Protein AF-A0A945A927-F1 (afdb_monomer)

Foldseek 3Di:
DDDDDDAFDDDDDPLVVLLVVLVVQLVQLVVCVVVPNPCSVVSNVSSVVSNVVSVVVVVVVVVVCVVVVRHDPVNVVVVVVVVVVVVVVVVVVVVVVVVVVCCCLVPVLCLCQLPDVNVVVCVCVPPPVPRDSDDD

Secondary structure (DSSP, 8-state):
----PPPP-PPPPSHHHHHHHHHHHHHHHHHHHHTT-TTHHHHHHHHHHHHHHHHHHHHHHHHHHHHTT---HHHHHHHHHHHHHHHHHHHHHHHHHHHHHHHIIIIIHHHHTT-THHHHTTHHHHT-TT------

Nearest PDB structures (foldseek):
  8q1b-assembly1_c  TM=9.198E-01  e=1.289E-04  Schizosaccharomyces pombe
  2kw6-assembly1_A  TM=7.140E-01  e=5.004E+00  Homo sapiens
  7a0g-assembly1_JJJ  TM=6.771E-01  e=9.444E+00  Serratia marcescens

Solvent-accessible surface area (backbone atoms only — not comparable to full-atom values): 7530 Å² total; per-residue (Å²): 131,85,78,79,78,77,79,75,76,82,74,94,73,67,54,65,63,51,44,52,51,15,50,51,38,23,54,50,10,48,52,36,32,79,70,73,35,78,67,13,55,59,39,20,52,52,9,50,52,40,41,53,51,39,52,56,54,46,52,51,51,54,51,50,44,52,76,68,63,56,65,47,78,70,51,53,52,51,51,54,52,50,50,50,54,50,53,51,49,52,52,51,56,52,48,51,54,52,48,50,51,49,43,43,60,75,46,52,37,45,22,49,50,30,42,71,69,20,38,75,68,37,46,16,77,75,77,39,69,84,53,68,76,76,79,135

pLDDT: mean 88.9, std 12.0, range [37.47, 98.31]

Structure (mmCIF, N/CA/C/O backbone):
data_AF-A0A945A927-F1
#
_entry.i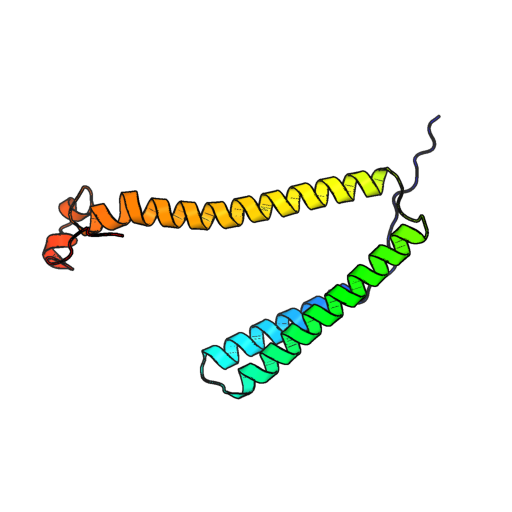d   AF-A0A945A927-F1
#
loop_
_atom_site.group_PDB
_atom_site.id
_atom_site.type_symbol
_atom_site.label_atom_id
_atom_site.label_alt_id
_atom_site.label_comp_id
_atom_site.label_asym_id
_atom_site.label_entity_id
_atom_site.label_seq_id
_atom_site.pdbx_PDB_ins_code
_atom_site.Cartn_x
_atom_site.Cartn_y
_atom_site.Cartn_z
_atom_site.occupancy
_atom_site.B_iso_or_equiv
_atom_site.auth_seq_id
_atom_site.auth_comp_id
_atom_site.auth_asym_id
_atom_site.auth_atom_id
_atom_site.pdbx_PDB_model_num
ATOM 1 N N . MET A 1 1 ? -18.514 24.048 32.286 1.00 37.47 1 MET A N 1
ATOM 2 C CA . MET A 1 1 ? -17.184 23.654 31.774 1.00 37.47 1 MET A CA 1
ATOM 3 C C . MET A 1 1 ? -17.371 22.349 31.024 1.00 37.47 1 MET A C 1
ATOM 5 O O . MET A 1 1 ? -17.888 21.418 31.624 1.00 37.47 1 MET A O 1
ATOM 9 N N . ALA A 1 2 ? -17.083 22.304 29.722 1.00 43.50 2 ALA A N 1
ATOM 10 C CA . ALA A 1 2 ? -17.173 21.060 28.959 1.00 43.50 2 ALA A CA 1
ATOM 11 C C . ALA A 1 2 ? -16.123 20.081 29.505 1.00 43.50 2 ALA A C 1
ATOM 13 O O . ALA A 1 2 ? -14.936 20.407 29.513 1.00 43.50 2 ALA A O 1
ATOM 14 N N . SER A 1 3 ? -16.553 18.927 30.016 1.00 47.16 3 SER A N 1
ATOM 15 C CA . SER A 1 3 ? -15.636 17.844 30.365 1.00 47.16 3 SER A CA 1
ATOM 16 C C . SER A 1 3 ? -14.929 17.405 29.084 1.00 47.16 3 SER A C 1
ATOM 18 O O . SER A 1 3 ? -15.586 16.978 28.136 1.00 47.16 3 SER A O 1
ATOM 20 N N . GLN A 1 4 ? -13.607 17.561 29.029 1.00 58.44 4 GLN A N 1
ATOM 21 C CA . GLN A 1 4 ? -12.789 17.006 27.952 1.00 58.44 4 GLN A CA 1
ATOM 22 C C . GLN A 1 4 ? -12.966 15.485 27.978 1.00 58.44 4 GLN A C 1
ATOM 24 O O . GLN A 1 4 ? -12.559 14.843 28.946 1.00 58.44 4 GLN A O 1
ATOM 29 N N . GLU A 1 5 ? -13.620 14.911 26.968 1.00 65.12 5 GLU A N 1
ATOM 30 C CA . GLU A 1 5 ? -13.667 13.455 26.848 1.00 65.12 5 GLU A CA 1
ATOM 31 C C . GLU A 1 5 ? -12.249 12.928 26.619 1.00 65.12 5 GLU A C 1
ATOM 33 O O . GLU A 1 5 ? -11.535 13.414 25.741 1.00 65.12 5 GLU A O 1
ATOM 38 N N . LEU A 1 6 ? -11.833 11.961 27.438 1.00 76.19 6 LEU A N 1
ATOM 39 C CA . LEU A 1 6 ? -10.523 11.326 27.336 1.00 76.19 6 LEU A CA 1
ATOM 40 C C . LEU A 1 6 ? -10.404 10.608 25.985 1.00 76.19 6 LEU A C 1
ATOM 42 O O . LEU A 1 6 ? -11.275 9.825 25.601 1.00 76.19 6 LEU A O 1
ATOM 46 N N . TYR A 1 7 ? -9.320 10.884 25.262 1.00 80.69 7 TYR A N 1
ATOM 47 C CA . TYR A 1 7 ? -9.001 10.185 24.023 1.00 80.69 7 TYR A CA 1
ATOM 48 C C . TYR A 1 7 ? -8.710 8.709 24.318 1.00 80.69 7 TYR A C 1
ATOM 50 O O . TYR A 1 7 ? -7.992 8.392 25.269 1.00 80.69 7 TYR A O 1
ATOM 58 N N . TYR A 1 8 ? -9.257 7.804 23.507 1.00 81.62 8 TYR A N 1
ATOM 59 C CA . TYR A 1 8 ? -9.047 6.374 23.700 1.00 81.62 8 TYR A CA 1
ATOM 60 C C . TYR A 1 8 ? -7.604 5.984 23.363 1.00 81.62 8 TYR A C 1
ATOM 62 O O . TYR A 1 8 ? -7.140 6.201 22.244 1.00 81.62 8 TYR A O 1
ATOM 70 N N . VAL A 1 9 ? -6.908 5.379 24.326 1.00 84.00 9 VAL A N 1
ATOM 71 C CA . VAL A 1 9 ? -5.582 4.784 24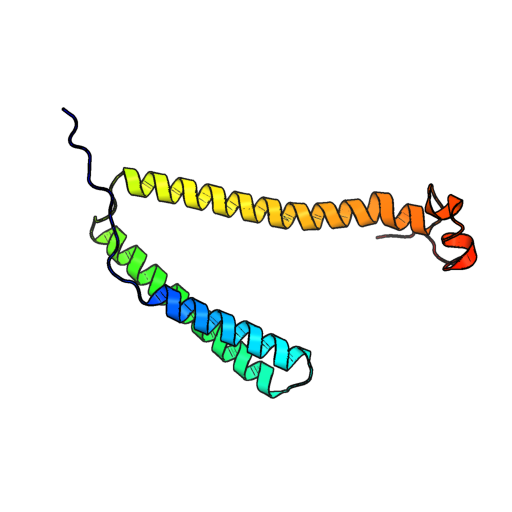.130 1.00 84.00 9 VAL A CA 1
ATOM 72 C C . VAL A 1 9 ? -5.749 3.262 24.116 1.00 84.00 9 VAL A C 1
ATOM 74 O O . VAL A 1 9 ? -6.188 2.704 25.123 1.00 84.00 9 VAL A O 1
ATOM 77 N N . PRO A 1 10 ? -5.449 2.587 22.993 1.00 81.88 10 PRO A N 1
ATOM 78 C CA . PRO A 1 10 ? -5.529 1.134 22.912 1.00 81.88 10 PRO A CA 1
ATOM 79 C C . PRO A 1 10 ? -4.507 0.441 23.816 1.00 81.88 10 PRO A C 1
ATOM 81 O O . PRO A 1 10 ? -3.404 0.945 24.038 1.00 81.88 10 PRO A O 1
ATOM 84 N N . ASP A 1 11 ? -4.861 -0.756 24.275 1.00 84.88 11 ASP A N 1
ATOM 85 C CA . ASP A 1 11 ? -3.929 -1.657 24.948 1.00 84.88 11 ASP A CA 1
ATOM 86 C C . ASP A 1 11 ? -2.904 -2.231 23.948 1.00 84.88 11 ASP A C 1
ATOM 88 O O . ASP A 1 11 ? -3.056 -2.131 22.726 1.00 84.88 11 ASP A O 1
ATOM 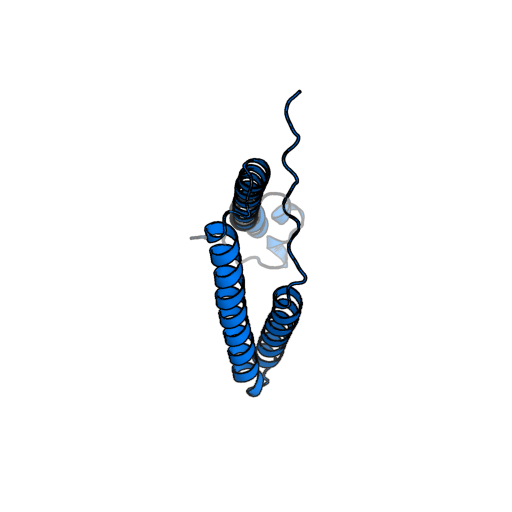92 N N . GLY A 1 12 ? -1.838 -2.855 24.456 1.00 88.25 12 GLY A N 1
ATOM 93 C CA . GLY A 1 12 ? -0.786 -3.434 23.618 1.00 88.25 12 GLY A CA 1
ATOM 94 C C . GLY A 1 12 ? -1.328 -4.435 22.588 1.00 88.25 12 GLY A C 1
ATOM 95 O O . GLY A 1 12 ? -1.910 -5.459 22.943 1.00 88.25 12 GLY A O 1
ATOM 96 N N . SER A 1 13 ? -1.093 -4.162 21.301 1.00 91.31 13 SER A N 1
ATOM 97 C CA . SER A 1 13 ? -1.522 -5.018 20.193 1.00 91.31 13 SER A CA 1
ATOM 98 C C . SER A 1 13 ? -0.368 -5.855 19.645 1.00 91.31 13 SER A C 1
ATOM 100 O O . SER A 1 13 ? 0.729 -5.357 19.397 1.00 91.31 13 SER A O 1
ATOM 102 N N . LYS A 1 14 ? -0.636 -7.140 19.400 1.00 94.19 14 LYS A N 1
ATOM 103 C CA . LYS A 1 14 ? 0.293 -8.076 18.740 1.00 94.19 14 LYS A CA 1
ATOM 104 C C . LYS A 1 14 ? 0.248 -7.998 17.210 1.00 94.19 14 LYS A C 1
ATOM 106 O O . LYS A 1 14 ? 1.109 -8.564 16.544 1.00 94.19 14 LYS A O 1
ATOM 111 N N . TRP A 1 15 ? -0.755 -7.338 16.634 1.00 96.00 15 TRP A N 1
ATOM 112 C CA . TRP A 1 15 ? -0.935 -7.300 15.181 1.00 96.00 15 TRP A CA 1
ATOM 113 C C . TRP A 1 15 ? 0.214 -6.617 14.424 1.00 96.00 15 TRP A C 1
ATOM 115 O O . TRP A 1 15 ? 0.606 -7.163 13.393 1.00 96.00 15 TRP A O 1
ATOM 125 N N . PRO A 1 16 ? 0.844 -5.534 14.931 1.00 95.75 16 PRO A N 1
ATOM 126 C CA . PRO A 1 16 ? 1.982 -4.911 14.257 1.00 95.75 16 PRO A CA 1
ATOM 127 C C . PRO A 1 16 ? 3.178 -5.849 14.047 1.00 95.75 16 PRO A C 1
ATOM 129 O O . PRO A 1 16 ? 3.739 -5.877 12.956 1.00 95.75 16 PRO A O 1
ATOM 132 N N . ILE A 1 17 ? 3.551 -6.669 15.041 1.00 96.38 17 ILE A N 1
ATOM 133 C CA . ILE A 1 17 ? 4.687 -7.595 14.876 1.00 96.38 17 ILE A CA 1
ATOM 134 C C . ILE A 1 17 ? 4.356 -8.724 13.892 1.00 96.38 17 ILE A C 1
ATOM 136 O O . ILE A 1 17 ? 5.198 -9.106 13.081 1.00 96.38 17 ILE A O 1
ATOM 140 N N . ILE A 1 18 ? 3.110 -9.212 13.907 1.00 96.94 18 ILE A N 1
ATOM 141 C CA . ILE A 1 18 ? 2.632 -10.209 12.942 1.00 96.94 18 ILE A CA 1
ATOM 142 C C . ILE A 1 18 ? 2.643 -9.616 11.528 1.00 96.94 18 ILE A C 1
ATOM 144 O O . ILE A 1 18 ? 3.082 -10.289 10.600 1.00 96.94 18 ILE A O 1
ATOM 148 N N . ALA A 1 19 ? 2.219 -8.359 11.362 1.00 97.12 19 ALA A N 1
ATOM 149 C CA . ALA A 1 19 ? 2.240 -7.661 10.080 1.00 97.12 19 ALA A CA 1
ATOM 150 C C . ALA A 1 19 ? 3.664 -7.553 9.521 1.00 97.12 19 ALA A C 1
ATOM 152 O O . ALA A 1 19 ? 3.887 -7.897 8.363 1.00 97.12 19 ALA A O 1
ATOM 153 N N . THR A 1 20 ? 4.638 -7.157 10.346 1.00 97.69 20 THR A N 1
ATOM 154 C CA . THR A 1 20 ? 6.046 -7.066 9.931 1.00 97.69 20 THR A CA 1
ATOM 155 C C . THR A 1 20 ? 6.587 -8.413 9.460 1.00 97.69 20 THR A C 1
ATOM 157 O O . THR A 1 20 ? 7.195 -8.483 8.394 1.00 97.69 20 THR A O 1
ATOM 160 N N . LEU A 1 21 ? 6.337 -9.492 10.210 1.00 97.94 21 LEU A N 1
ATOM 161 C CA . LEU A 1 21 ? 6.777 -10.835 9.820 1.00 97.94 21 LEU A CA 1
ATOM 162 C C . LEU A 1 21 ? 6.078 -11.309 8.540 1.00 97.94 21 LEU A C 1
ATOM 16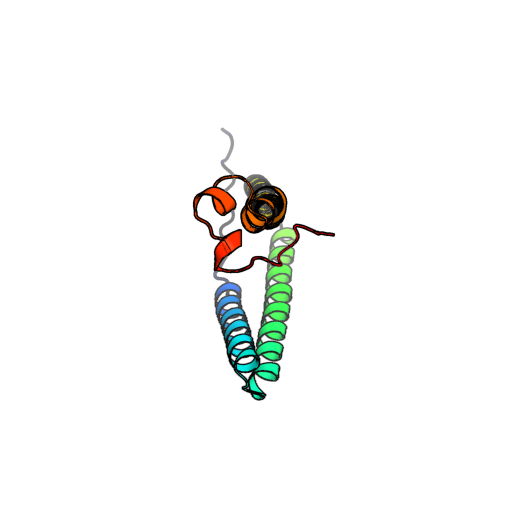4 O O . LEU A 1 21 ? 6.739 -11.811 7.638 1.00 97.94 21 LEU A O 1
ATOM 168 N N . ALA A 1 22 ? 4.766 -11.096 8.424 1.00 97.94 22 ALA A N 1
ATOM 169 C CA . ALA A 1 22 ? 3.989 -11.494 7.254 1.00 97.94 22 ALA A CA 1
ATOM 170 C C . ALA A 1 22 ? 4.448 -10.767 5.979 1.00 97.94 22 ALA A C 1
ATOM 172 O O . ALA A 1 22 ? 4.639 -11.397 4.934 1.00 97.94 22 ALA A O 1
ATOM 173 N N . LEU A 1 23 ? 4.682 -9.453 6.067 1.00 98.06 23 LEU A N 1
ATOM 174 C CA . LEU A 1 23 ? 5.211 -8.658 4.961 1.00 98.06 23 LEU A CA 1
ATOM 175 C C . LEU A 1 23 ? 6.637 -9.087 4.612 1.00 98.06 23 LEU A C 1
ATOM 177 O O . LEU A 1 23 ? 6.911 -9.352 3.444 1.00 98.06 23 LEU A O 1
ATOM 181 N N . PHE A 1 24 ? 7.522 -9.237 5.601 1.00 98.25 24 PHE A N 1
ATOM 182 C CA . PHE A 1 24 ? 8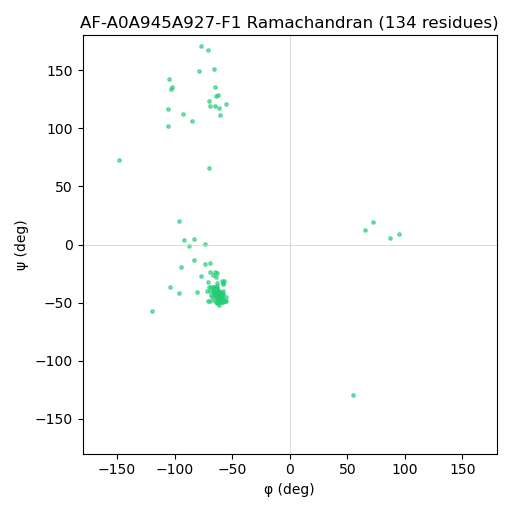.894 -9.693 5.372 1.00 98.25 24 PHE A CA 1
ATOM 183 C C . PHE A 1 24 ? 8.934 -11.048 4.658 1.00 98.25 24 PHE A C 1
ATOM 185 O O . PHE A 1 24 ? 9.618 -11.191 3.646 1.00 98.25 24 PHE A O 1
ATOM 192 N N . THR A 1 25 ? 8.160 -12.030 5.130 1.00 98.12 25 THR A N 1
ATOM 193 C CA . THR A 1 25 ? 8.070 -13.349 4.494 1.00 98.12 25 THR A CA 1
ATOM 194 C C . THR A 1 25 ? 7.509 -13.258 3.074 1.00 98.12 25 THR A C 1
ATOM 196 O O . THR A 1 25 ? 8.030 -13.922 2.181 1.00 98.12 25 THR A O 1
ATOM 199 N N . SER A 1 26 ? 6.507 -12.404 2.835 1.00 98.12 26 SER A N 1
ATOM 200 C CA . SER A 1 26 ? 5.947 -12.186 1.492 1.00 98.12 26 SER A CA 1
ATOM 201 C C . SER A 1 26 ? 6.996 -11.624 0.529 1.00 98.12 26 SER A C 1
ATOM 203 O O . SER A 1 26 ? 7.217 -12.188 -0.541 1.00 98.12 26 SER A O 1
ATOM 205 N N . PHE A 1 27 ? 7.694 -10.554 0.924 1.00 98.00 27 PHE A N 1
ATOM 206 C CA . PHE A 1 27 ? 8.741 -9.939 0.105 1.00 98.00 27 PHE A CA 1
ATOM 207 C C . PHE A 1 27 ? 9.916 -10.888 -0.134 1.00 98.00 27 PHE A C 1
ATOM 209 O O . PHE A 1 27 ? 10.386 -10.993 -1.265 1.00 98.00 27 PHE A O 1
ATOM 216 N N . LEU A 1 28 ? 10.351 -11.624 0.893 1.00 98.06 28 LEU A N 1
ATOM 217 C CA . LEU A 1 28 ? 11.406 -12.625 0.760 1.00 98.06 28 LEU A CA 1
ATOM 218 C C . LEU A 1 28 ? 11.003 -13.737 -0.217 1.00 98.06 28 LEU A C 1
ATOM 220 O O . LEU A 1 28 ? 11.781 -14.089 -1.099 1.00 98.06 28 LEU A O 1
ATOM 224 N N . GLY A 1 29 ? 9.783 -14.266 -0.094 1.00 97.88 29 GLY A N 1
ATOM 225 C CA . GLY A 1 29 ? 9.269 -15.297 -0.993 1.00 97.88 29 GLY A CA 1
ATOM 226 C C . GLY A 1 29 ? 9.186 -14.824 -2.442 1.00 97.88 29 GLY A C 1
ATOM 227 O O . GLY A 1 29 ? 9.646 -15.526 -3.342 1.00 97.88 29 GLY A O 1
ATOM 228 N N . GLY A 1 30 ? 8.674 -13.609 -2.662 1.00 98.00 30 GLY A N 1
ATOM 229 C CA . GLY A 1 30 ? 8.633 -12.980 -3.983 1.00 98.00 30 GLY A CA 1
ATOM 230 C C . GLY A 1 30 ? 10.028 -12.776 -4.573 1.00 98.00 30 GLY A C 1
ATOM 231 O O . GLY A 1 30 ? 10.272 -13.157 -5.715 1.00 98.00 30 GLY A O 1
ATOM 232 N N . ALA A 1 31 ? 10.970 -12.261 -3.778 1.00 98.12 31 ALA A N 1
ATOM 233 C CA . ALA A 1 31 ? 12.352 -12.076 -4.207 1.00 98.12 31 ALA A CA 1
ATOM 234 C C . ALA A 1 31 ? 13.006 -13.407 -4.605 1.00 98.12 31 ALA A C 1
ATOM 236 O O . ALA A 1 31 ? 13.565 -13.506 -5.693 1.00 98.12 31 ALA A O 1
ATOM 237 N N . VAL A 1 32 ? 12.898 -14.450 -3.776 1.00 98.06 32 VAL A N 1
ATOM 238 C CA . VAL A 1 32 ? 13.460 -15.776 -4.088 1.00 98.06 32 VAL A CA 1
ATOM 239 C C . VAL A 1 32 ? 12.819 -16.360 -5.345 1.00 98.06 32 VAL A C 1
ATOM 241 O O . VAL A 1 32 ? 13.528 -16.875 -6.207 1.00 98.06 32 VAL A O 1
ATOM 244 N N . TRP A 1 33 ? 11.496 -16.241 -5.485 1.00 98.19 33 TRP A N 1
ATOM 245 C CA . TRP A 1 33 ? 10.789 -16.777 -6.643 1.00 98.19 33 TRP A CA 1
ATOM 246 C C . TRP A 1 33 ? 11.208 -16.089 -7.946 1.00 98.19 33 TRP A C 1
ATOM 248 O O . TRP A 1 33 ? 11.571 -16.766 -8.909 1.00 98.19 33 TRP A O 1
ATOM 258 N N . PHE A 1 34 ? 11.214 -14.757 -7.981 1.00 97.12 34 PHE A N 1
ATOM 259 C CA . PHE A 1 34 ? 11.569 -14.008 -9.189 1.00 97.12 34 PHE A CA 1
ATOM 260 C C . PHE A 1 34 ? 13.056 -14.116 -9.555 1.00 97.12 34 PHE A C 1
ATOM 262 O O . PHE A 1 34 ? 13.410 -13.868 -10.703 1.00 97.12 34 PHE A O 1
ATOM 269 N N . ASN A 1 35 ? 13.908 -14.559 -8.624 1.00 97.50 35 ASN A N 1
ATOM 270 C CA . ASN A 1 35 ? 15.322 -14.859 -8.867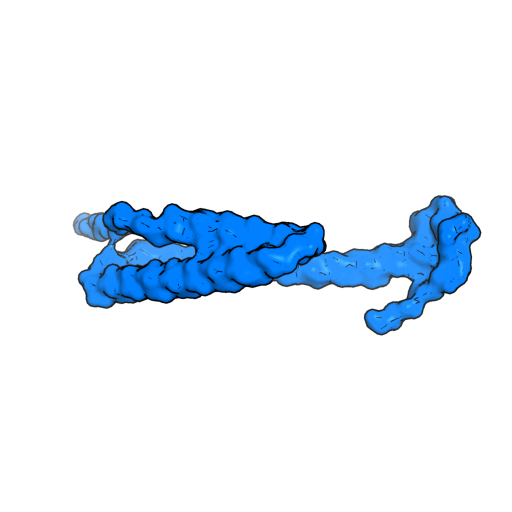 1.00 97.50 35 ASN A CA 1
ATOM 271 C C . ASN A 1 35 ? 15.593 -16.356 -9.140 1.00 97.50 35 ASN A C 1
ATOM 273 O O . ASN A 1 35 ? 16.723 -16.817 -8.997 1.00 97.50 35 ASN A O 1
ATOM 277 N N . GLY A 1 36 ? 14.574 -17.128 -9.536 1.00 95.81 36 GLY A N 1
ATOM 278 C CA . GLY A 1 36 ? 14.733 -18.514 -9.999 1.00 95.81 36 GLY A CA 1
ATOM 279 C C . GLY A 1 36 ? 14.708 -19.583 -8.901 1.00 95.81 36 GLY A C 1
ATOM 280 O O . GLY A 1 36 ? 14.918 -20.758 -9.189 1.00 95.81 36 GLY A O 1
ATOM 281 N N . GLY A 1 37 ? 14.432 -19.215 -7.649 1.00 96.81 37 GLY A N 1
ATOM 282 C CA . GLY A 1 37 ? 14.246 -20.167 -6.558 1.00 96.81 37 GLY A CA 1
ATOM 283 C C . GLY A 1 37 ? 12.811 -20.688 -6.499 1.00 96.81 37 GLY A C 1
ATOM 284 O O . GLY A 1 37 ? 11.915 -19.995 -6.018 1.00 96.81 37 GLY A O 1
ATOM 285 N N . ASP A 1 38 ? 12.584 -21.938 -6.907 1.00 94.25 38 ASP A N 1
ATOM 286 C CA . ASP A 1 38 ? 11.238 -22.535 -6.961 1.00 94.25 38 ASP A CA 1
ATOM 287 C C . ASP A 1 38 ? 10.511 -22.570 -5.607 1.00 94.25 38 ASP A C 1
ATOM 289 O O . ASP A 1 38 ? 9.287 -22.419 -5.548 1.00 94.25 38 ASP A O 1
ATOM 293 N N . ILE A 1 39 ? 11.255 -22.694 -4.500 1.00 96.50 39 ILE A N 1
ATOM 294 C CA . ILE A 1 39 ? 10.690 -22.662 -3.142 1.00 96.50 39 ILE A CA 1
ATOM 295 C C . ILE A 1 39 ? 10.040 -21.311 -2.802 1.00 96.50 39 ILE A C 1
ATOM 297 O O . ILE A 1 39 ? 9.130 -21.252 -1.972 1.00 96.50 39 ILE A O 1
ATOM 301 N N . GLY A 1 40 ? 10.460 -20.230 -3.469 1.00 97.31 40 GLY A N 1
ATOM 302 C CA . GLY A 1 40 ? 9.974 -18.874 -3.223 1.00 97.31 40 GLY A CA 1
ATOM 303 C C . GLY A 1 40 ? 8.461 -18.738 -3.393 1.00 97.31 40 GLY A C 1
ATOM 304 O O . GLY A 1 40 ? 7.830 -18.020 -2.621 1.00 97.31 40 GLY A O 1
ATOM 305 N N . LYS A 1 41 ? 7.854 -19.503 -4.316 1.00 97.31 41 LYS A N 1
ATOM 306 C CA . LYS A 1 41 ? 6.392 -19.548 -4.513 1.00 97.31 41 LYS A CA 1
ATOM 307 C C . LYS A 1 41 ? 5.657 -19.902 -3.222 1.00 97.31 41 LYS A C 1
ATOM 309 O O . LYS A 1 41 ? 4.711 -19.222 -2.838 1.00 97.31 41 LYS A O 1
ATOM 314 N N . PHE A 1 42 ? 6.103 -20.953 -2.538 1.00 97.81 42 PHE A N 1
ATOM 315 C CA . PHE A 1 42 ? 5.471 -21.417 -1.304 1.00 97.81 42 PHE A CA 1
ATOM 316 C C . PHE A 1 42 ? 5.693 -20.433 -0.156 1.00 97.81 42 PHE A C 1
ATOM 318 O O . PHE A 1 42 ? 4.762 -20.154 0.595 1.00 97.81 42 PHE A O 1
ATOM 325 N N . ILE A 1 43 ? 6.895 -19.858 -0.058 1.00 97.88 43 ILE A N 1
ATOM 326 C CA . ILE A 1 43 ? 7.215 -18.832 0.944 1.00 97.88 43 ILE A CA 1
ATOM 327 C C . ILE A 1 43 ? 6.322 -17.597 0.745 1.00 97.88 43 ILE A C 1
ATOM 329 O O . ILE A 1 43 ? 5.740 -17.104 1.710 1.00 97.88 43 ILE A O 1
ATOM 333 N N . LEU A 1 44 ? 6.150 -17.141 -0.501 1.00 98.19 44 LEU A N 1
ATOM 334 C CA . LEU A 1 44 ? 5.265 -16.027 -0.842 1.00 98.19 44 LEU A CA 1
ATOM 335 C C . LEU A 1 44 ? 3.814 -16.336 -0.456 1.00 98.19 44 LEU A C 1
ATOM 337 O O . LEU A 1 44 ? 3.175 -15.512 0.191 1.00 98.19 44 LEU A O 1
ATOM 341 N N . LEU A 1 45 ? 3.300 -17.522 -0.800 1.00 97.94 45 LEU A N 1
ATOM 342 C CA . LEU A 1 45 ? 1.931 -17.919 -0.451 1.00 97.94 45 LEU A CA 1
ATOM 343 C C . LEU A 1 45 ? 1.708 -17.968 1.066 1.00 97.94 45 LEU A C 1
ATOM 345 O O . LEU A 1 45 ? 0.671 -17.506 1.539 1.00 97.94 45 LEU A O 1
ATOM 349 N N . ILE A 1 46 ? 2.679 -18.473 1.834 1.00 98.12 46 ILE A N 1
ATOM 350 C CA . ILE A 1 46 ? 2.625 -18.471 3.304 1.00 98.12 46 ILE A CA 1
ATOM 351 C C . ILE A 1 46 ? 2.620 -17.035 3.841 1.00 98.12 46 ILE A C 1
ATOM 353 O O . ILE A 1 46 ? 1.812 -16.713 4.712 1.00 98.12 46 ILE A O 1
ATOM 357 N N . GLY A 1 47 ? 3.477 -16.162 3.304 1.00 97.94 47 GLY A N 1
ATOM 358 C CA . GLY A 1 47 ? 3.508 -14.745 3.663 1.00 97.94 47 GLY A CA 1
ATOM 359 C C . GLY A 1 47 ? 2.167 -14.053 3.402 1.00 97.94 47 GLY A C 1
ATOM 360 O O . GLY A 1 47 ? 1.612 -13.426 4.304 1.00 97.94 47 GLY A O 1
ATOM 361 N N . LEU A 1 48 ? 1.594 -14.234 2.209 1.00 98.12 48 LEU A N 1
ATOM 362 C CA . LEU A 1 48 ? 0.301 -13.655 1.838 1.00 98.12 48 LEU A CA 1
ATOM 363 C C . LEU A 1 48 ? -0.844 -14.200 2.702 1.00 98.12 48 LEU A C 1
ATOM 365 O O . LEU A 1 48 ? -1.692 -13.431 3.154 1.00 98.12 48 LEU A O 1
ATOM 369 N N . ALA A 1 49 ? -0.850 -15.502 3.000 1.00 98.19 49 ALA A N 1
ATOM 370 C CA . ALA A 1 49 ? -1.815 -16.093 3.925 1.00 98.19 49 ALA A CA 1
ATOM 371 C C . ALA A 1 49 ? -1.697 -15.487 5.336 1.00 98.19 49 ALA A C 1
ATOM 373 O O . ALA A 1 49 ? -2.714 -15.190 5.968 1.00 98.19 49 ALA A O 1
ATOM 374 N N . ALA A 1 50 ? -0.473 -15.234 5.813 1.00 97.88 50 ALA A N 1
ATOM 375 C CA . ALA A 1 50 ? -0.239 -14.559 7.087 1.00 97.88 50 ALA A CA 1
ATOM 376 C C . ALA A 1 50 ? -0.723 -13.096 7.075 1.00 97.88 50 ALA A C 1
ATOM 378 O O . ALA A 1 50 ? -1.279 -12.643 8.076 1.00 97.88 50 ALA A O 1
ATOM 379 N N . VAL A 1 51 ? -0.588 -12.374 5.953 1.00 98.06 51 VAL A N 1
ATOM 380 C CA . VAL A 1 51 ? -1.138 -11.014 5.787 1.00 98.06 51 VAL A CA 1
ATOM 381 C C . VAL A 1 51 ? -2.665 -11.031 5.892 1.00 98.06 51 VAL A C 1
ATOM 383 O O . VAL A 1 51 ? -3.235 -10.240 6.643 1.00 98.06 51 VAL A O 1
ATOM 386 N N . VAL A 1 52 ? -3.337 -11.957 5.200 1.00 98.06 52 VAL A N 1
ATOM 387 C CA . VAL A 1 52 ? -4.803 -12.102 5.268 1.00 98.06 52 VAL A CA 1
ATOM 388 C C . VAL A 1 52 ? -5.258 -12.437 6.689 1.00 98.06 52 VAL A C 1
ATOM 390 O O . VAL A 1 52 ? -6.191 -11.818 7.203 1.00 98.06 52 VAL A O 1
ATOM 393 N N . TYR A 1 53 ? -4.577 -13.376 7.351 1.00 97.44 53 TYR A N 1
ATOM 394 C CA . TYR A 1 53 ? -4.849 -13.726 8.746 1.00 97.44 53 TYR A CA 1
ATOM 395 C C . TYR A 1 53 ? -4.694 -12.519 9.682 1.00 97.44 53 TYR A C 1
ATOM 397 O O . TYR A 1 53 ? -5.553 -12.275 10.534 1.00 97.44 53 TYR A O 1
ATOM 405 N N . MET A 1 54 ? -3.626 -11.742 9.499 1.00 97.62 54 MET A N 1
ATOM 406 C CA . MET A 1 54 ? -3.351 -10.538 10.274 1.00 97.62 54 MET A CA 1
ATOM 407 C C . MET A 1 54 ? -4.452 -9.488 10.091 1.00 97.62 54 MET A C 1
ATOM 409 O O . MET A 1 54 ? -4.988 -9.019 11.093 1.00 97.62 54 MET A O 1
ATOM 413 N N . PHE A 1 55 ? -4.859 -9.176 8.854 1.00 97.38 55 PHE A N 1
ATOM 414 C CA . PHE A 1 55 ? -5.941 -8.215 8.603 1.00 97.38 55 PHE A CA 1
ATOM 415 C C . PHE A 1 55 ? -7.273 -8.678 9.186 1.00 97.38 55 PHE A C 1
ATOM 417 O O . PHE A 1 55 ? -7.975 -7.891 9.820 1.00 97.38 55 PHE A O 1
ATOM 424 N N . HIS A 1 56 ? -7.614 -9.959 9.017 1.00 97.25 56 HIS A N 1
ATOM 425 C CA . HIS A 1 56 ? -8.834 -10.518 9.590 1.00 97.25 56 HIS A CA 1
ATOM 426 C C . HIS A 1 56 ? -8.861 -10.361 11.117 1.00 97.25 56 HIS A C 1
ATOM 428 O O . HIS A 1 56 ? -9.863 -9.927 11.687 1.00 97.25 56 HIS A O 1
ATOM 434 N N . GLY A 1 57 ? -7.754 -10.694 11.782 1.00 96.31 57 GLY A N 1
ATOM 435 C CA . GLY A 1 57 ? -7.631 -10.581 13.228 1.00 96.31 57 GLY A CA 1
ATOM 436 C C . GLY A 1 57 ? -7.628 -9.137 13.729 1.00 96.31 57 GLY A C 1
ATOM 437 O O . GLY A 1 57 ? -8.362 -8.817 14.665 1.00 96.31 57 GLY A O 1
ATOM 438 N N . TRP A 1 58 ? -6.873 -8.254 13.076 1.00 96.69 58 TRP A N 1
ATOM 439 C CA . TRP A 1 58 ? -6.801 -6.843 13.447 1.00 96.69 58 TRP A CA 1
ATOM 440 C C . TRP A 1 58 ? -8.166 -6.167 13.286 1.00 96.69 58 TRP A C 1
ATOM 442 O O . TRP A 1 58 ? -8.670 -5.572 14.239 1.00 96.69 58 TRP A O 1
ATOM 452 N N . PHE A 1 59 ? -8.831 -6.320 12.136 1.00 95.62 59 PHE A N 1
ATOM 453 C CA . PHE A 1 59 ? -10.155 -5.722 11.943 1.00 95.62 59 PHE A CA 1
ATOM 454 C C . PHE A 1 59 ? -11.196 -6.278 12.909 1.00 95.62 59 PHE A C 1
ATOM 456 O O . PHE A 1 59 ? -12.028 -5.520 13.402 1.00 95.62 59 PHE A O 1
ATOM 463 N N . LYS A 1 60 ? -11.132 -7.569 13.247 1.00 95.88 60 LYS A N 1
ATOM 464 C CA . LYS A 1 60 ? -12.003 -8.149 14.273 1.00 95.88 60 LYS A CA 1
ATOM 465 C C . LYS A 1 60 ? -11.841 -7.451 15.625 1.00 95.88 60 LYS A C 1
ATOM 467 O O . LYS A 1 60 ? -12.847 -7.207 16.289 1.00 95.88 60 LYS A O 1
ATOM 472 N N . ASP A 1 61 ? -10.615 -7.141 16.037 1.00 94.12 61 ASP A N 1
ATOM 473 C CA . ASP A 1 61 ? -10.364 -6.461 17.310 1.00 94.12 61 ASP A CA 1
ATOM 474 C C . ASP A 1 61 ? -10.807 -4.988 17.266 1.00 94.12 61 ASP A C 1
ATOM 476 O O . ASP A 1 61 ? -11.499 -4.547 18.182 1.00 94.12 61 ASP A O 1
ATOM 480 N N . VAL A 1 62 ? -10.569 -4.276 16.158 1.00 92.75 62 VAL A N 1
ATOM 481 C CA . VAL A 1 62 ? -11.078 -2.902 15.942 1.00 92.75 62 VAL A CA 1
ATOM 482 C C . VAL A 1 62 ? -12.610 -2.852 15.992 1.00 92.75 62 VAL A C 1
ATOM 484 O O . VAL A 1 62 ? -13.193 -1.995 16.654 1.00 92.75 62 VAL A O 1
ATOM 487 N N . ILE A 1 63 ? -13.292 -3.802 15.343 1.00 93.44 63 ILE A N 1
ATOM 488 C CA . ILE A 1 63 ? -14.761 -3.889 15.367 1.00 93.44 63 ILE A CA 1
ATOM 489 C C . ILE A 1 63 ? -15.262 -4.147 16.792 1.00 93.44 63 ILE A C 1
ATOM 491 O O . ILE A 1 63 ? -16.224 -3.517 17.231 1.00 93.44 63 ILE A O 1
ATOM 495 N N . LYS A 1 64 ? -14.615 -5.046 17.542 1.00 93.19 64 LYS A N 1
ATOM 496 C CA . LYS A 1 64 ? -14.982 -5.311 18.941 1.00 93.19 64 LYS A CA 1
ATOM 497 C C . LYS A 1 64 ? -14.806 -4.083 19.828 1.00 93.19 64 LYS A C 1
ATOM 499 O O . LYS A 1 64 ? -15.668 -3.824 20.660 1.00 93.19 64 LYS A O 1
ATOM 504 N N . GLU A 1 65 ? -13.715 -3.339 19.669 1.00 91.00 65 GLU A N 1
ATOM 505 C CA . GLU A 1 65 ? -13.475 -2.101 20.418 1.00 91.00 65 GLU A CA 1
ATOM 506 C C . GLU A 1 65 ? -14.520 -1.029 20.100 1.00 91.00 65 GLU A C 1
ATOM 508 O O . GLU A 1 65 ? -15.031 -0.380 21.016 1.00 91.00 65 GLU A O 1
ATOM 513 N N . SER A 1 66 ? -14.890 -0.901 18.823 1.00 88.62 66 SER A N 1
ATOM 514 C CA . SER A 1 66 ? -15.963 -0.011 18.380 1.00 88.62 66 SER A CA 1
ATOM 515 C C . SER A 1 66 ? -17.307 -0.381 19.018 1.00 88.62 66 SER A C 1
ATOM 517 O O . SER A 1 66 ? -17.959 0.474 19.617 1.00 88.62 66 SER A O 1
ATOM 519 N N . LEU A 1 67 ? -17.692 -1.662 18.970 1.00 91.75 67 LEU A N 1
ATOM 520 C CA . LEU A 1 67 ? -18.945 -2.158 19.555 1.00 91.75 67 LEU A CA 1
ATOM 521 C C . LEU A 1 67 ? -18.970 -2.081 21.087 1.00 91.75 67 LEU A C 1
ATOM 523 O O . LEU A 1 67 ? -20.041 -1.956 21.674 1.00 91.75 67 LEU A O 1
ATOM 527 N N . ALA A 1 68 ? -17.807 -2.122 21.740 1.00 90.00 68 ALA A N 1
ATOM 528 C CA . ALA A 1 68 ? -17.682 -1.923 23.182 1.00 90.00 68 ALA A CA 1
ATOM 529 C C . ALA A 1 68 ? -17.861 -0.451 23.612 1.00 90.00 68 ALA A C 1
ATOM 531 O O . ALA A 1 68 ? -17.755 -0.153 24.800 1.00 90.00 68 ALA A O 1
ATOM 532 N N . GLY A 1 69 ? -18.109 0.471 22.673 1.00 85.62 69 GLY A N 1
ATOM 533 C CA . GLY A 1 69 ? -18.344 1.886 22.965 1.00 85.62 69 GLY A CA 1
ATOM 534 C C . GLY A 1 69 ? -17.088 2.645 23.399 1.00 85.62 69 GLY A C 1
ATOM 535 O O . GLY A 1 69 ? -17.200 3.707 24.003 1.00 85.62 69 GLY A O 1
ATOM 536 N N . LYS A 1 70 ? -15.889 2.117 23.107 1.00 81.75 70 LYS A N 1
ATOM 537 C CA . LYS A 1 70 ? -14.615 2.737 23.514 1.00 81.75 70 LYS A CA 1
ATOM 538 C C . LYS A 1 70 ? -14.253 3.984 22.698 1.00 81.75 70 LYS A C 1
ATOM 540 O O . LYS A 1 70 ? -13.386 4.749 23.109 1.00 81.75 70 LYS A O 1
ATOM 545 N N . TYR A 1 71 ? -14.876 4.188 21.538 1.00 84.19 71 TYR A N 1
ATOM 546 C CA . TYR A 1 71 ? -14.549 5.290 20.631 1.00 84.19 71 TYR A CA 1
ATOM 547 C C . TYR A 1 71 ? -15.427 6.515 20.910 1.00 84.19 71 TYR A C 1
ATOM 549 O O . TYR A 1 71 ? -16.633 6.501 20.670 1.00 84.19 71 TYR A O 1
ATOM 557 N N . SER A 1 72 ? -14.803 7.587 21.403 1.00 85.81 72 SER A N 1
ATOM 558 C CA . SER A 1 72 ? -15.445 8.892 21.587 1.00 85.81 72 SER A CA 1
ATOM 559 C C . SER A 1 72 ? -15.588 9.646 20.259 1.00 85.81 72 SER A C 1
ATOM 561 O O . SER A 1 72 ? -14.994 9.283 19.239 1.00 85.81 72 SER A O 1
ATOM 563 N N . LYS A 1 73 ? -16.328 10.763 20.261 1.00 85.75 73 LYS A N 1
ATOM 564 C CA . LYS A 1 73 ? -16.479 11.621 19.066 1.00 85.75 73 LYS A CA 1
ATOM 565 C C . LYS A 1 73 ? -15.142 12.131 18.514 1.00 85.75 73 LYS A C 1
ATOM 567 O O . LYS A 1 73 ? -15.023 12.330 17.311 1.00 85.75 73 LYS A O 1
ATOM 572 N N . GLN A 1 74 ? -14.142 12.338 19.374 1.00 87.00 74 GLN A N 1
ATOM 573 C CA . GLN A 1 74 ? -12.806 12.760 18.938 1.00 87.00 74 GLN A CA 1
ATOM 574 C C . GLN A 1 74 ? -12.120 11.667 18.107 1.00 87.00 74 GLN A C 1
ATOM 576 O O . GLN A 1 74 ? -11.521 11.960 17.075 1.00 87.00 74 GLN A O 1
ATOM 581 N N . VAL A 1 75 ? -12.256 10.406 18.525 1.00 88.31 75 VAL A N 1
ATOM 582 C CA . VAL A 1 75 ? -11.691 9.247 17.823 1.00 88.31 75 VAL A CA 1
ATOM 583 C C . VAL A 1 75 ? -12.365 9.052 16.458 1.00 88.31 75 VAL A C 1
ATOM 585 O O . VAL A 1 75 ? -11.672 8.788 15.478 1.00 88.31 75 VAL A O 1
ATOM 588 N N . ASP A 1 76 ? -13.685 9.262 16.353 1.00 88.25 76 ASP A N 1
ATOM 589 C CA . ASP A 1 76 ? -14.402 9.206 15.063 1.00 88.25 76 ASP A CA 1
ATOM 590 C C . ASP A 1 76 ? -13.863 10.236 14.054 1.00 88.25 76 ASP A C 1
ATOM 592 O O . ASP A 1 76 ? -13.624 9.913 12.889 1.00 88.25 76 ASP A O 1
ATOM 596 N N . VAL A 1 77 ? -13.597 11.469 14.502 1.00 92.31 77 VAL A N 1
ATOM 597 C CA . VAL A 1 77 ? -12.992 12.503 13.647 1.00 92.31 77 VAL A CA 1
ATOM 598 C C . VAL A 1 77 ? -11.605 12.067 13.171 1.00 92.31 77 VAL A C 1
ATOM 600 O O . VAL A 1 77 ? -11.319 12.167 11.977 1.00 92.31 77 VAL A O 1
ATOM 603 N N . SER A 1 78 ? -10.768 11.520 14.057 1.00 92.56 78 SER A N 1
ATOM 604 C CA . SER A 1 78 ? -9.450 10.989 13.684 1.00 92.56 78 SER A CA 1
ATOM 605 C C . SER A 1 78 ? -9.540 9.866 12.647 1.00 92.56 78 SER A C 1
ATOM 607 O O . SER A 1 78 ? -8.765 9.870 11.691 1.00 92.56 78 SER A O 1
ATOM 609 N N . PHE A 1 79 ? -10.500 8.941 12.771 1.00 92.06 79 PHE A N 1
ATOM 610 C CA . PHE A 1 79 ? -10.711 7.878 11.779 1.00 92.06 79 PHE A CA 1
ATOM 611 C C . PHE A 1 79 ? -11.106 8.429 10.406 1.00 92.06 79 PHE A C 1
ATOM 613 O O . PHE A 1 79 ? -10.561 7.997 9.390 1.00 92.06 79 PHE A O 1
ATOM 620 N N . ARG A 1 80 ? -12.009 9.416 10.356 1.00 95.31 80 ARG A N 1
ATOM 621 C CA . ARG A 1 80 ? -12.419 10.062 9.095 1.00 95.31 80 ARG A CA 1
ATOM 622 C C . ARG A 1 80 ? -11.264 10.803 8.434 1.00 95.31 80 ARG A C 1
ATOM 624 O O . ARG A 1 80 ? -11.069 10.670 7.229 1.00 95.31 80 ARG A O 1
ATOM 631 N N . MET A 1 81 ? -10.488 11.545 9.223 1.00 96.69 81 MET A N 1
ATOM 632 C CA . MET A 1 81 ? -9.285 12.222 8.739 1.00 96.69 81 MET A CA 1
ATOM 633 C C . MET A 1 81 ? -8.259 11.209 8.222 1.00 96.69 81 MET A C 1
ATOM 635 O O . MET A 1 81 ? -7.722 11.394 7.135 1.00 96.69 81 MET A O 1
ATOM 639 N N . GLY A 1 82 ? -8.029 10.114 8.954 1.00 96.38 82 GLY A N 1
ATOM 640 C CA . GLY A 1 82 ? -7.133 9.032 8.542 1.00 96.38 82 GLY A CA 1
ATOM 641 C C . GLY A 1 82 ? -7.555 8.390 7.221 1.00 96.38 82 GLY A C 1
ATOM 642 O O . GLY A 1 82 ? -6.727 8.241 6.326 1.00 96.38 82 GLY A O 1
ATOM 643 N N . MET A 1 83 ? -8.847 8.091 7.052 1.00 97.12 83 MET A N 1
ATOM 644 C CA . MET A 1 83 ? -9.367 7.562 5.789 1.00 97.12 83 MET A CA 1
ATOM 645 C C . MET A 1 83 ? -9.232 8.576 4.645 1.00 97.12 83 MET A C 1
ATOM 647 O O . MET A 1 83 ? -8.876 8.200 3.532 1.00 97.12 83 MET A O 1
ATOM 651 N N . GLY A 1 84 ? -9.463 9.865 4.913 1.00 98.06 84 GLY A N 1
ATOM 652 C CA . GLY A 1 84 ? -9.249 10.934 3.936 1.00 98.06 84 GLY A CA 1
ATOM 653 C C . GLY A 1 84 ? -7.799 11.004 3.450 1.00 98.06 84 GLY A C 1
ATOM 654 O O . GLY A 1 84 ? -7.558 11.038 2.245 1.00 98.06 84 GLY A O 1
ATOM 655 N N . TRP A 1 85 ? -6.830 10.953 4.370 1.00 97.69 85 TRP A N 1
ATOM 656 C CA . TRP A 1 85 ? -5.404 10.924 4.027 1.00 97.69 85 TRP A CA 1
ATOM 657 C C . TRP A 1 85 ? -4.992 9.645 3.294 1.00 97.69 85 TRP A C 1
ATOM 659 O O . TRP A 1 85 ? -4.199 9.718 2.357 1.00 97.69 85 TRP A O 1
ATOM 669 N N . PHE A 1 86 ? -5.553 8.492 3.668 1.00 97.69 86 PHE A N 1
ATOM 670 C CA . PHE A 1 86 ? -5.329 7.233 2.957 1.00 97.69 86 PHE A CA 1
ATOM 671 C C . PHE A 1 86 ? -5.814 7.319 1.502 1.00 97.69 86 PHE A C 1
ATOM 673 O O . PHE A 1 86 ? -5.028 7.094 0.585 1.00 97.69 86 PHE A O 1
ATOM 680 N N . ILE A 1 87 ? -7.061 7.749 1.269 1.00 97.69 87 ILE A N 1
ATOM 681 C CA . ILE A 1 87 ? -7.605 7.934 -0.089 1.00 97.69 87 ILE A CA 1
ATOM 682 C C . ILE A 1 87 ? -6.762 8.933 -0.881 1.00 97.69 87 ILE A C 1
ATOM 684 O O . ILE A 1 87 ? -6.462 8.692 -2.047 1.00 97.69 87 ILE A O 1
ATOM 688 N N . LEU A 1 88 ? -6.351 10.043 -0.259 1.00 98.31 88 LEU A N 1
ATOM 689 C CA . LEU A 1 88 ? -5.486 11.014 -0.922 1.00 98.31 88 LEU A CA 1
ATOM 690 C C . LEU A 1 88 ? -4.161 10.375 -1.365 1.00 98.31 88 LEU A C 1
ATOM 692 O O . LEU A 1 88 ? -3.717 10.629 -2.483 1.00 98.31 88 LEU A O 1
ATOM 696 N N . SER A 1 89 ? -3.550 9.532 -0.528 1.00 98.00 89 SER A N 1
ATOM 697 C CA . SER A 1 89 ? -2.314 8.829 -0.889 1.00 98.00 89 SER A CA 1
ATOM 698 C C . SER A 1 89 ? -2.501 7.867 -2.070 1.00 98.00 89 SER A C 1
ATOM 700 O O . SER A 1 89 ? -1.654 7.845 -2.960 1.00 98.00 89 SER A O 1
ATOM 702 N N . GLU A 1 90 ? -3.642 7.175 -2.154 1.00 97.44 90 GLU A N 1
ATOM 703 C CA . GLU A 1 90 ? -4.000 6.329 -3.302 1.00 97.44 90 GLU A CA 1
ATOM 704 C C . GLU A 1 90 ? -4.174 7.161 -4.583 1.00 97.44 90 GLU A C 1
ATOM 706 O O . GLU A 1 90 ? -3.634 6.821 -5.635 1.00 97.44 90 GLU A O 1
ATOM 711 N N . VAL A 1 91 ? -4.854 8.312 -4.508 1.00 98.00 91 VAL A N 1
ATOM 712 C CA . VAL A 1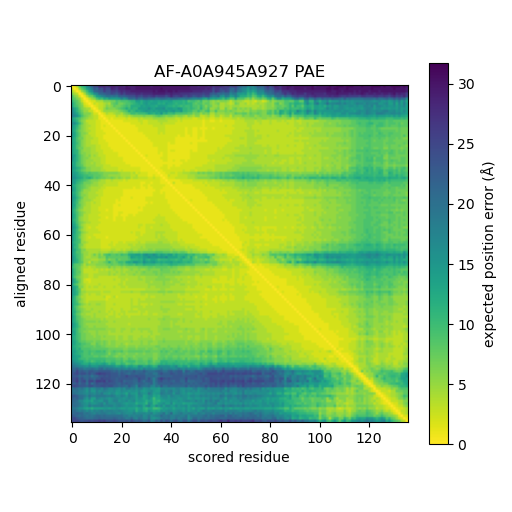 91 ? -4.994 9.226 -5.657 1.00 98.00 91 VAL A CA 1
ATOM 713 C C . VAL A 1 91 ? -3.625 9.705 -6.149 1.00 98.00 91 VAL A C 1
ATOM 715 O O . VAL A 1 91 ? -3.392 9.742 -7.357 1.00 98.00 91 VAL A O 1
ATOM 718 N N . MET A 1 92 ? -2.699 10.033 -5.243 1.00 97.75 92 MET A N 1
ATOM 719 C CA . MET A 1 92 ? -1.334 10.431 -5.611 1.00 97.75 92 MET A CA 1
ATOM 720 C C . MET A 1 92 ? -0.522 9.273 -6.205 1.00 97.75 92 MET A C 1
ATOM 722 O O . MET A 1 92 ? 0.232 9.487 -7.155 1.00 97.75 92 MET A O 1
ATOM 726 N N . PHE A 1 93 ? -0.703 8.048 -5.704 1.00 96.75 93 PHE A N 1
ATOM 727 C CA . PHE A 1 93 ? -0.104 6.847 -6.286 1.00 96.75 93 PHE A CA 1
ATOM 728 C C . PHE A 1 93 ? -0.537 6.670 -7.748 1.00 96.75 93 PHE A C 1
ATOM 730 O O . PHE A 1 93 ? 0.318 6.564 -8.627 1.00 96.75 93 PHE A O 1
ATOM 737 N N . PHE A 1 94 ? -1.838 6.753 -8.049 1.00 96.88 94 PHE A N 1
ATOM 738 C CA . PHE A 1 94 ? -2.330 6.715 -9.433 1.00 96.88 94 PHE A CA 1
ATOM 739 C C . PHE A 1 94 ? -1.868 7.914 -10.268 1.00 96.88 94 PHE A C 1
ATOM 741 O O . PHE A 1 94 ? -1.523 7.745 -11.439 1.00 96.88 94 PHE A O 1
ATOM 748 N N . ALA A 1 95 ? -1.809 9.112 -9.680 1.00 97.62 95 ALA A N 1
ATOM 749 C CA . ALA A 1 95 ? -1.308 10.302 -10.360 1.00 97.62 95 ALA A CA 1
ATOM 750 C C . ALA A 1 95 ? 0.137 10.120 -10.851 1.00 97.62 95 ALA A C 1
ATOM 752 O O . ALA A 1 95 ? 0.465 10.600 -11.933 1.00 97.62 95 ALA A O 1
ATOM 753 N N . ALA A 1 96 ? 0.980 9.376 -10.127 1.00 97.38 96 ALA A N 1
ATOM 754 C CA . ALA A 1 96 ? 2.330 9.052 -10.583 1.00 97.38 96 ALA A CA 1
ATOM 755 C C . ALA A 1 96 ? 2.330 8.159 -11.840 1.00 97.38 96 ALA A C 1
ATOM 757 O O . ALA A 1 96 ? 3.102 8.420 -12.761 1.00 97.38 96 ALA A O 1
ATOM 758 N N . PHE A 1 97 ? 1.441 7.160 -11.938 1.00 95.50 97 PHE A N 1
ATOM 759 C CA . PHE A 1 97 ? 1.326 6.325 -13.147 1.00 95.50 97 PHE A CA 1
ATOM 760 C C . PHE A 1 97 ? 0.785 7.102 -14.345 1.00 95.50 97 PHE A C 1
ATOM 762 O O . PHE A 1 97 ? 1.329 6.988 -15.442 1.00 95.50 97 PHE A O 1
ATOM 769 N N . PHE A 1 98 ? -0.249 7.925 -14.153 1.00 95.94 98 PHE A N 1
ATOM 770 C CA . PHE A 1 98 ? -0.757 8.784 -15.226 1.00 95.94 98 PHE A CA 1
ATOM 771 C C . PHE A 1 98 ? 0.262 9.850 -15.632 1.00 95.94 98 PHE A C 1
ATOM 773 O O . PHE A 1 98 ? 0.405 10.131 -16.818 1.00 95.94 98 PHE A O 1
ATOM 780 N N . GLY A 1 99 ? 1.013 10.394 -14.674 1.00 96.81 99 GLY A N 1
ATOM 781 C CA . GLY A 1 99 ? 2.130 11.295 -14.933 1.00 96.81 99 GLY A CA 1
ATOM 782 C C . GLY A 1 99 ? 3.237 10.620 -15.743 1.00 96.81 99 GLY A C 1
ATOM 783 O O . GLY A 1 99 ? 3.718 11.203 -16.710 1.00 96.81 99 GLY A O 1
ATOM 784 N N . ALA A 1 100 ? 3.590 9.373 -15.416 1.00 96.19 100 ALA A N 1
ATOM 785 C CA . ALA A 1 100 ? 4.548 8.585 -16.188 1.00 96.19 100 ALA A CA 1
ATOM 786 C C . ALA A 1 100 ? 4.043 8.298 -17.613 1.00 96.19 100 ALA A C 1
ATOM 788 O O . ALA A 1 100 ? 4.809 8.434 -18.565 1.00 96.19 100 ALA A O 1
ATOM 789 N N . LEU A 1 101 ? 2.756 7.970 -17.778 1.00 94.44 101 LEU A N 1
ATOM 790 C CA . LEU A 1 101 ? 2.135 7.781 -19.092 1.00 94.44 101 LEU A CA 1
ATOM 791 C C . LEU A 1 101 ? 2.140 9.075 -19.918 1.00 94.44 101 LEU A C 1
ATOM 793 O O . LEU A 1 101 ? 2.517 9.053 -21.087 1.00 94.44 101 LEU A O 1
ATOM 797 N N . TYR A 1 102 ? 1.755 10.200 -19.314 1.00 94.38 102 TYR A N 1
ATOM 798 C CA . TYR A 1 102 ? 1.793 11.512 -19.959 1.00 94.38 102 TYR A CA 1
ATOM 799 C C . TYR A 1 102 ? 3.217 11.878 -20.379 1.00 94.38 102 TYR A C 1
ATOM 801 O O . TYR A 1 102 ? 3.445 12.282 -21.514 1.00 94.38 102 TYR A O 1
ATOM 809 N N . TYR A 1 103 ? 4.191 11.671 -19.490 1.00 93.06 103 TYR A N 1
ATOM 810 C CA . TYR A 1 103 ? 5.594 11.932 -19.784 1.00 93.06 103 TYR A CA 1
ATOM 811 C C . TYR A 1 103 ? 6.113 11.072 -20.941 1.00 93.06 103 TYR A C 1
ATOM 813 O O . TYR A 1 103 ? 6.776 11.580 -21.847 1.00 93.06 103 TYR A O 1
ATOM 821 N N . ALA A 1 104 ? 5.791 9.776 -20.931 1.00 90.94 104 ALA A N 1
ATOM 822 C CA . ALA A 1 104 ? 6.161 8.867 -22.005 1.00 90.94 104 ALA A CA 1
ATOM 823 C C . ALA A 1 104 ? 5.584 9.331 -23.352 1.00 90.94 104 ALA A C 1
ATOM 825 O O . ALA A 1 104 ? 6.312 9.394 -24.341 1.00 90.94 104 ALA A O 1
ATOM 826 N N . ARG A 1 105 ? 4.300 9.703 -23.372 1.00 89.12 105 ARG A N 1
ATOM 827 C CA . ARG A 1 105 ? 3.585 10.084 -24.592 1.00 89.12 105 ARG A CA 1
ATOM 828 C C . ARG A 1 105 ? 4.026 11.428 -25.159 1.00 89.12 105 ARG A C 1
ATOM 830 O O . ARG A 1 105 ? 4.302 11.508 -26.348 1.00 89.12 105 ARG A O 1
ATOM 837 N N . GLU A 1 106 ? 4.100 12.450 -24.317 1.00 89.19 106 GLU A N 1
ATOM 838 C CA . GLU A 1 106 ? 4.216 13.832 -24.791 1.00 89.19 106 GLU A CA 1
ATOM 839 C C . GLU A 1 106 ? 5.655 14.332 -24.866 1.00 89.19 106 GLU A C 1
ATOM 841 O O . GLU A 1 106 ? 5.948 15.290 -25.576 1.00 89.19 106 GLU A O 1
ATOM 846 N N . PHE A 1 107 ? 6.572 13.670 -24.158 1.00 87.44 107 PHE A N 1
ATOM 847 C CA . PHE A 1 107 ? 7.983 14.039 -24.167 1.00 87.44 107 PHE A CA 1
ATOM 848 C C . PHE A 1 107 ? 8.863 12.901 -24.672 1.00 87.44 107 PHE A C 1
ATOM 850 O O . PHE A 1 107 ? 9.571 13.069 -25.662 1.00 87.44 107 PHE A O 1
ATOM 857 N N . SER A 1 108 ? 8.811 11.728 -24.034 1.00 87.56 108 SER A N 1
ATOM 858 C CA . SER A 1 108 ? 9.766 10.654 -24.332 1.00 87.56 108 SER A CA 1
ATOM 859 C C . SER A 1 108 ? 9.681 10.157 -25.779 1.00 87.56 108 SER A C 1
ATOM 861 O O . SER A 1 108 ? 10.717 10.008 -26.423 1.00 87.56 108 SER A O 1
ATOM 863 N N . ILE A 1 109 ? 8.478 9.883 -26.296 1.00 87.25 109 ILE A N 1
ATOM 864 C CA . ILE A 1 109 ? 8.291 9.342 -27.653 1.00 87.25 109 ILE A CA 1
ATOM 865 C C . ILE A 1 109 ? 8.638 10.366 -28.747 1.00 87.25 109 ILE A C 1
ATOM 867 O O . ILE A 1 109 ? 9.433 10.011 -29.620 1.00 87.25 109 ILE A O 1
ATOM 871 N N . PRO A 1 110 ? 8.145 11.622 -28.706 1.00 86.44 110 PRO A N 1
ATOM 872 C CA . PRO A 1 110 ? 8.527 12.642 -29.682 1.00 86.44 110 PRO A CA 1
ATOM 873 C C . PRO A 1 110 ? 10.036 12.899 -29.733 1.00 86.44 110 PRO A C 1
ATOM 875 O O . PRO A 1 110 ? 10.624 13.012 -30.811 1.00 86.44 110 PRO A O 1
ATOM 878 N N . TRP A 1 111 ? 10.704 12.925 -28.574 1.00 85.88 111 TRP A N 1
ATOM 879 C CA . TRP A 1 111 ? 12.160 13.072 -28.536 1.00 85.88 111 TRP A CA 1
ATOM 880 C C . TRP A 1 111 ? 12.867 11.883 -29.188 1.00 85.88 111 TRP A C 1
ATOM 882 O O . TRP A 1 111 ? 13.810 12.073 -29.952 1.00 85.88 111 TRP A O 1
ATOM 892 N N . LEU A 1 112 ? 12.398 10.656 -28.960 1.00 81.69 112 LEU A N 1
ATOM 893 C CA . LEU A 1 112 ? 12.957 9.468 -29.614 1.00 81.69 112 LEU A CA 1
ATOM 894 C C . LEU A 1 112 ? 12.771 9.472 -31.141 1.00 81.69 112 LEU A C 1
ATOM 896 O O . LEU A 1 112 ? 13.612 8.914 -31.846 1.00 81.69 112 LEU A O 1
ATOM 900 N N . SER A 1 113 ? 11.727 10.123 -31.664 1.00 82.25 113 SER A N 1
ATOM 901 C CA . SER A 1 113 ? 11.532 10.320 -33.111 1.00 82.25 113 SER A CA 1
ATOM 902 C C . SER A 1 113 ? 12.295 11.508 -33.702 1.00 82.25 113 SER A C 1
ATOM 904 O O . SER A 1 113 ? 12.127 11.812 -34.879 1.00 82.25 113 SER A O 1
ATOM 906 N N . GLY A 1 114 ? 13.128 12.188 -32.912 1.00 78.88 114 GLY A N 1
ATOM 907 C CA . GLY A 1 114 ? 13.963 13.286 -33.395 1.00 78.88 114 GLY A CA 1
ATOM 908 C C . GLY A 1 114 ? 13.368 14.686 -33.212 1.00 78.88 114 GLY A C 1
ATOM 909 O O . GLY A 1 114 ? 13.959 15.649 -33.694 1.00 78.88 114 GLY A O 1
ATOM 910 N N . GLU A 1 115 ? 12.254 14.854 -32.492 1.00 79.50 115 GLU A N 1
ATOM 911 C CA . GLU A 1 115 ? 11.764 16.191 -32.133 1.00 79.50 115 GLU A CA 1
ATOM 912 C C . GLU A 1 115 ? 12.544 16.787 -30.946 1.00 79.50 115 GLU A C 1
ATOM 914 O O . GLU A 1 115 ? 13.029 16.083 -30.054 1.00 79.50 115 GLU A O 1
ATOM 919 N N . GLY A 1 116 ? 12.667 18.118 -30.911 1.00 75.62 116 GLY A N 1
ATOM 920 C CA . GLY A 1 116 ? 13.328 18.839 -29.818 1.00 75.62 116 GLY A CA 1
ATOM 921 C C . GLY A 1 116 ? 14.760 18.354 -29.549 1.00 75.62 116 GLY A C 1
ATOM 922 O O . GLY A 1 116 ? 15.576 18.236 -30.464 1.00 75.62 116 GLY A O 1
ATOM 923 N N . ASN A 1 117 ? 15.074 18.057 -28.282 1.00 65.50 117 ASN A N 1
ATOM 924 C CA . ASN A 1 117 ? 16.417 17.643 -27.853 1.00 65.50 117 ASN A CA 1
ATOM 925 C C . ASN A 1 117 ? 16.876 16.297 -28.442 1.00 65.50 117 ASN A C 1
ATOM 927 O O . ASN A 1 117 ? 18.078 16.056 -28.521 1.00 65.50 117 ASN A O 1
ATOM 931 N N . GLY A 1 118 ? 15.962 15.411 -28.851 1.00 63.06 118 GLY A N 1
ATOM 932 C CA . GLY A 1 118 ? 16.335 14.109 -29.410 1.00 63.06 118 GLY A CA 1
ATOM 933 C C . GLY A 1 118 ? 16.832 14.167 -30.858 1.00 63.06 118 GLY A C 1
ATOM 934 O O . GLY A 1 118 ? 17.681 13.361 -31.240 1.00 63.06 118 GLY A O 1
ATOM 935 N N . GLY A 1 119 ? 16.385 15.163 -31.630 1.00 65.25 119 GLY A N 1
ATOM 936 C CA . GLY A 1 119 ? 17.001 15.534 -32.908 1.00 65.25 119 GLY A CA 1
ATOM 937 C C . GLY A 1 119 ? 18.243 16.398 -32.714 1.00 65.25 119 GLY A C 1
ATOM 938 O O . GLY A 1 119 ? 19.262 16.163 -33.352 1.00 65.25 119 GLY A O 1
ATOM 939 N N . HIS A 1 120 ? 18.204 17.345 -31.768 1.00 62.88 120 HIS A N 1
ATOM 940 C CA . HIS A 1 120 ? 19.327 18.255 -31.505 1.00 62.88 120 HIS A CA 1
ATOM 941 C C . HIS A 1 120 ? 20.601 17.534 -31.027 1.00 62.88 120 HIS A C 1
ATOM 943 O O . HIS A 1 120 ? 21.706 17.945 -31.366 1.00 62.88 120 HIS A O 1
ATOM 949 N N . ASN A 1 121 ? 20.449 16.439 -30.275 1.00 71.50 121 ASN A N 1
ATOM 950 C CA . ASN A 1 121 ? 21.562 15.622 -29.782 1.00 71.50 121 ASN A CA 1
ATOM 951 C C . ASN A 1 121 ? 21.931 14.459 -30.725 1.00 71.50 121 ASN A C 1
ATOM 953 O O . ASN A 1 121 ? 22.769 13.633 -30.366 1.00 71.50 121 ASN A O 1
ATOM 957 N N . GLY A 1 122 ? 21.286 14.344 -31.895 1.00 70.38 122 GLY A N 1
ATOM 958 C CA . GLY A 1 122 ? 21.504 13.246 -32.845 1.00 70.38 122 GLY A CA 1
ATOM 959 C C . GLY A 1 122 ? 21.084 11.861 -32.329 1.00 70.38 122 GLY A C 1
ATOM 960 O O . GLY A 1 122 ? 21.421 10.850 -32.937 1.00 70.38 122 GLY A O 1
ATOM 961 N N . THR A 1 123 ? 20.352 11.774 -31.213 1.00 73.94 123 THR A N 1
ATOM 962 C CA . THR A 1 123 ? 19.929 10.503 -30.598 1.00 73.94 123 THR A CA 1
ATOM 963 C C . THR A 1 123 ? 19.169 9.631 -31.599 1.00 73.94 123 THR A C 1
ATOM 965 O O . THR A 1 123 ? 19.449 8.438 -31.721 1.00 73.94 123 THR A O 1
ATOM 968 N N . HIS A 1 124 ? 18.243 10.234 -32.347 1.00 77.06 124 HIS A N 1
ATOM 969 C CA . HIS A 1 124 ? 17.487 9.539 -33.385 1.00 77.06 124 HIS A CA 1
ATOM 970 C C . HIS A 1 124 ? 18.393 9.086 -34.546 1.00 77.06 124 HIS A C 1
ATOM 972 O O . HIS A 1 124 ? 18.317 7.939 -34.972 1.00 77.06 124 HIS A O 1
ATOM 978 N N . GLU A 1 125 ? 19.318 9.938 -34.996 1.00 76.69 125 GLU A N 1
ATOM 979 C CA . GLU A 1 125 ? 20.206 9.655 -36.134 1.00 76.69 125 GLU A CA 1
ATOM 980 C C . GLU A 1 125 ? 21.286 8.600 -35.846 1.00 76.69 125 GLU A C 1
ATOM 982 O O . GLU A 1 125 ? 21.668 7.863 -36.754 1.00 76.69 125 GLU A O 1
ATOM 987 N N . PHE A 1 126 ? 21.786 8.504 -34.608 1.00 80.38 126 PHE A N 1
ATOM 988 C CA . PHE A 1 126 ? 22.899 7.607 -34.271 1.00 80.38 126 PHE A CA 1
ATOM 989 C C . PHE A 1 126 ? 22.481 6.332 -33.534 1.00 80.38 126 PHE A C 1
ATOM 991 O O . PHE A 1 126 ? 23.089 5.286 -33.757 1.00 80.38 126 PHE A O 1
ATOM 998 N N . LEU A 1 127 ? 21.483 6.393 -32.643 1.00 81.88 127 LEU A N 1
ATOM 999 C CA . LEU A 1 127 ? 21.110 5.244 -31.807 1.00 81.88 127 LEU A CA 1
ATOM 1000 C C . LEU A 1 127 ? 19.946 4.447 -32.388 1.00 81.88 127 LEU A C 1
ATOM 1002 O O . LEU A 1 127 ? 19.979 3.218 -32.341 1.00 81.88 127 LEU A O 1
ATOM 1006 N N . TRP A 1 128 ? 18.916 5.118 -32.919 1.00 80.94 128 TRP A N 1
ATOM 1007 C CA . TRP A 1 128 ? 17.723 4.421 -33.413 1.00 80.94 128 TRP A C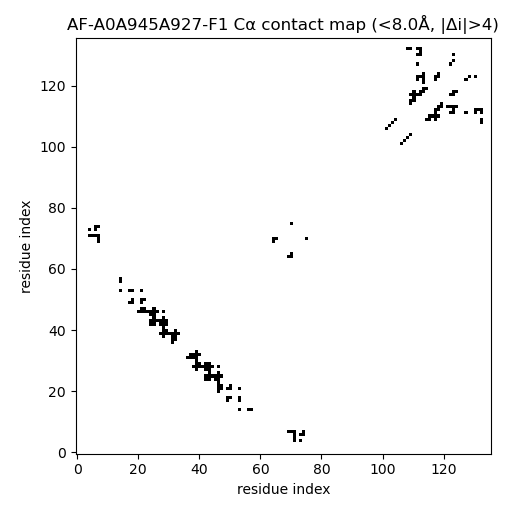A 1
ATOM 1008 C C . TRP A 1 128 ? 17.036 5.112 -34.609 1.00 80.94 128 TRP A C 1
ATOM 1010 O O . TRP A 1 128 ? 15.907 5.591 -34.488 1.00 80.94 128 TRP A O 1
ATOM 1020 N N . PRO A 1 129 ? 17.642 5.058 -35.809 1.00 80.50 129 PRO A N 1
ATOM 1021 C CA . PRO A 1 129 ? 17.158 5.803 -36.982 1.00 80.50 129 PRO A CA 1
ATOM 1022 C C . PRO A 1 129 ? 15.831 5.293 -37.550 1.00 80.50 129 PRO A C 1
ATOM 1024 O O . PRO A 1 129 ? 15.115 6.009 -38.238 1.00 80.50 129 PRO A O 1
ATOM 1027 N N . ALA A 1 130 ? 15.496 4.028 -37.290 1.00 82.56 130 ALA A N 1
ATOM 1028 C CA . ALA A 1 130 ? 14.258 3.412 -37.762 1.00 82.56 130 ALA A CA 1
ATOM 1029 C C . ALA A 1 130 ? 13.068 3.616 -36.805 1.00 82.56 130 ALA A C 1
ATOM 1031 O O . ALA A 1 130 ? 11.981 3.106 -37.076 1.00 82.56 130 ALA A O 1
ATOM 1032 N N . PHE A 1 131 ? 13.263 4.291 -35.665 1.00 83.12 131 PHE A N 1
ATOM 1033 C CA . PHE A 1 131 ? 12.194 4.493 -34.692 1.00 83.12 131 PHE A CA 1
ATOM 1034 C C . PHE A 1 131 ? 11.143 5.453 -35.251 1.00 83.12 131 PHE A C 1
ATOM 1036 O O . PHE A 1 131 ? 11.423 6.613 -35.529 1.00 83.12 131 PHE A O 1
ATOM 1043 N N . GLN A 1 132 ? 9.909 4.984 -35.382 1.00 80.25 132 GLN A N 1
ATOM 1044 C CA . GLN A 1 132 ? 8.778 5.841 -35.710 1.00 80.25 132 GLN A CA 1
ATOM 1045 C C . GLN A 1 132 ? 7.983 6.072 -34.433 1.00 80.25 132 GLN A C 1
ATOM 1047 O O . GLN A 1 132 ? 7.696 5.115 -33.713 1.00 80.25 132 GLN A O 1
ATOM 1052 N N . ALA A 1 133 ? 7.600 7.323 -34.169 1.00 77.69 133 ALA A N 1
ATOM 1053 C CA . ALA A 1 133 ? 6.647 7.662 -33.115 1.00 77.69 133 ALA A CA 1
ATOM 1054 C C . 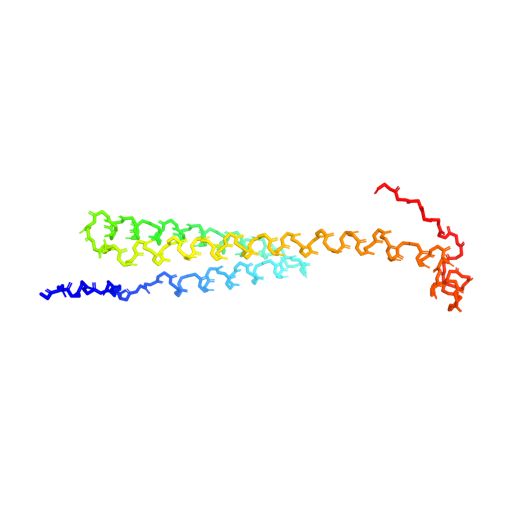ALA A 1 133 ? 5.237 7.180 -33.503 1.00 77.69 133 ALA A C 1
ATOM 1056 O O . ALA A 1 133 ? 4.328 7.959 -33.770 1.00 77.69 133 ALA A O 1
ATOM 1057 N N . ALA A 1 134 ? 5.075 5.863 -33.581 1.00 74.88 134 ALA A N 1
ATOM 1058 C CA . ALA A 1 134 ? 3.811 5.182 -33.757 1.00 74.88 134 ALA A CA 1
ATOM 1059 C C . ALA A 1 134 ? 3.452 4.552 -32.410 1.00 74.88 134 ALA A C 1
ATOM 1061 O O . ALA A 1 134 ? 4.007 3.536 -31.998 1.00 74.88 134 ALA A O 1
ATOM 1062 N N . TRP A 1 135 ? 2.544 5.211 -31.705 1.00 63.12 135 TRP A N 1
ATOM 1063 C CA . TRP A 1 135 ? 1.963 4.755 -30.448 1.00 63.12 135 TRP A CA 1
ATOM 1064 C C . TRP A 1 135 ? 0.535 4.260 -30.727 1.00 63.12 135 TRP A C 1
ATOM 1066 O O . TRP A 1 135 ? -0.161 4.888 -31.532 1.00 63.12 135 TRP A O 1
ATOM 1076 N N . PRO A 1 136 ? 0.053 3.186 -30.085 1.00 63.22 136 PRO A N 1
ATOM 1077 C CA . PRO A 1 136 ? -1.286 3.169 -29.521 1.00 63.22 136 PRO A CA 1
ATOM 1078 C C . PRO A 1 136 ? -1.284 3.760 -28.116 1.00 63.22 136 PRO A C 1
ATOM 1080 O O . PRO A 1 136 ? -0.526 3.231 -27.273 1.00 63.22 136 PRO A O 1
#

Radius of gyration: 25.29 Å; Cα contacts (8 Å, |Δi|>4): 108; chains: 1; bounding box: 42×46×70 Å

Mean predicted aligned error: 7.63 Å

Sequence (136 aa):
MASQELYYVPDGSKWPIIATLALFTSFLGGAVWFNGGDIGKFILLIGLAAVVYMFHGWFKDVIKESLAGKYSKQVDVSFRMGMGWFILSEVMFFAAFFGALYYAREFSIPWLSGEGNGGHNGTHEFLWPAFQAAWP